Protein AF-K9S302-F1 (afdb_monomer_lite)

Secondary structure (DSSP, 8-state):
------------------EE-TTT--EE-TT-SB-TTT--B--------------HHHHHHHHHHHHHHHHHHH-S----------------

Structure (mmCIF, N/CA/C/O backbone):
data_AF-K9S302-F1
#
_entry.id   AF-K9S302-F1
#
loop_
_atom_site.group_PDB
_atom_site.id
_atom_site.type_symbol
_atom_site.label_atom_id
_atom_site.label_alt_id
_atom_site.label_comp_id
_atom_site.label_asym_id
_atom_site.label_entity_id
_atom_site.label_seq_id
_atom_site.pdbx_PDB_ins_code
_atom_site.Cartn_x
_atom_site.Cartn_y
_atom_site.Cartn_z
_atom_site.occupancy
_atom_site.B_iso_or_equiv
_atom_site.auth_seq_id
_atom_site.auth_comp_id
_atom_site.auth_asym_id
_atom_site.auth_atom_id
_atom_site.pdbx_PDB_model_num
ATOM 1 N N . MET A 1 1 ? -14.637 -1.187 64.565 1.00 60.59 1 MET A N 1
ATOM 2 C CA . MET A 1 1 ? -14.212 -1.774 63.272 1.00 60.59 1 MET A CA 1
ATOM 3 C C . MET A 1 1 ? -15.431 -2.455 62.661 1.00 60.59 1 MET A C 1
ATOM 5 O O . MET A 1 1 ? -16.092 -3.174 63.402 1.00 60.59 1 MET A O 1
ATOM 9 N N . PRO A 1 2 ? -15.775 -2.193 61.389 1.00 51.94 2 PRO A N 1
ATOM 10 C CA . PRO A 1 2 ? -15.525 -3.243 60.403 1.00 51.94 2 PRO A CA 1
ATOM 11 C C . PRO A 1 2 ? -14.970 -2.733 59.065 1.00 51.94 2 PRO A C 1
ATOM 13 O O . PRO A 1 2 ? -14.797 -1.544 58.827 1.00 51.94 2 PRO A O 1
ATOM 16 N N . ARG A 1 3 ? -14.574 -3.724 58.270 1.00 50.84 3 ARG A N 1
ATOM 17 C CA . ARG A 1 3 ? -13.577 -3.722 57.204 1.00 50.84 3 ARG A CA 1
ATOM 18 C C . ARG A 1 3 ? -14.043 -3.017 55.929 1.00 50.84 3 ARG A C 1
ATOM 20 O O . ARG A 1 3 ? -15.082 -3.375 55.387 1.00 50.84 3 ARG A O 1
ATOM 27 N N . LEU A 1 4 ? -13.198 -2.141 55.381 1.00 56.44 4 LEU A N 1
ATOM 28 C CA . LEU A 1 4 ? -13.215 -1.848 53.947 1.00 56.44 4 LEU A CA 1
ATOM 29 C C . LEU A 1 4 ? -12.664 -3.085 53.228 1.00 56.44 4 LEU A C 1
ATOM 31 O O . LEU A 1 4 ? -11.502 -3.456 53.397 1.00 56.44 4 LEU A O 1
ATOM 35 N N . SER A 1 5 ? -13.554 -3.781 52.530 1.00 61.28 5 SER A N 1
ATOM 36 C CA . SER A 1 5 ? -13.293 -5.017 51.804 1.00 61.28 5 SER A CA 1
ATOM 37 C C . SER A 1 5 ? -13.256 -4.739 50.305 1.00 61.28 5 SER A C 1
ATOM 39 O O . SER A 1 5 ? -14.090 -3.999 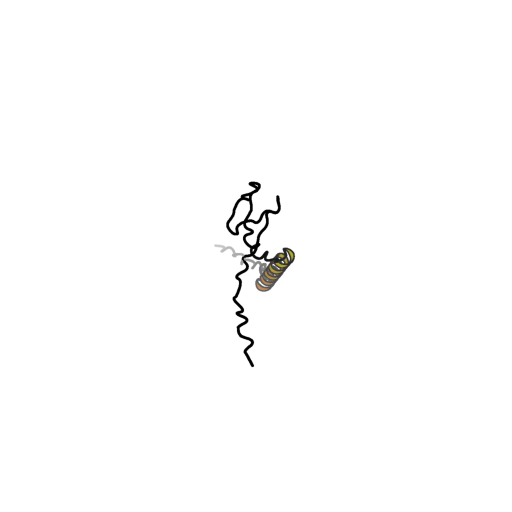49.796 1.00 61.28 5 SER A O 1
ATOM 41 N N . ASN A 1 6 ? -12.341 -5.449 49.646 1.00 58.97 6 ASN A N 1
ATOM 42 C CA . ASN A 1 6 ? -12.267 -5.746 48.218 1.00 58.97 6 ASN A CA 1
ATOM 43 C C . ASN A 1 6 ? -11.790 -4.615 47.295 1.00 58.97 6 ASN A C 1
ATOM 45 O O . ASN A 1 6 ? -12.450 -3.605 47.116 1.00 58.97 6 ASN A O 1
ATOM 49 N N . SER A 1 7 ? -10.563 -4.709 46.776 1.00 66.75 7 SER A N 1
ATOM 50 C CA . SER A 1 7 ? -10.121 -5.615 45.691 1.00 66.75 7 SER A CA 1
ATOM 51 C C . SER A 1 7 ? -10.284 -4.926 44.340 1.00 66.75 7 SER A C 1
ATOM 53 O O . SER A 1 7 ? -11.278 -5.0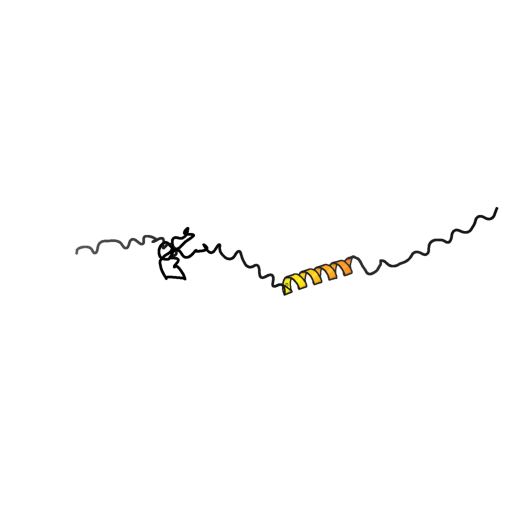79 43.636 1.00 66.75 7 SER A O 1
ATOM 55 N N . GLN A 1 8 ? -9.282 -4.109 44.014 1.00 66.62 8 GLN A N 1
ATOM 56 C CA . GLN A 1 8 ? -9.113 -3.540 42.685 1.00 66.62 8 GLN A CA 1
ATOM 57 C C . GLN A 1 8 ? -8.480 -4.620 41.806 1.00 66.62 8 GLN A C 1
ATOM 59 O O . GLN A 1 8 ? -7.268 -4.823 41.812 1.00 66.62 8 GLN A O 1
ATOM 64 N N . VAL A 1 9 ? -9.329 -5.369 41.105 1.00 60.00 9 VAL A N 1
ATOM 65 C CA . VAL A 1 9 ? -8.916 -6.347 40.097 1.00 60.00 9 VAL A CA 1
ATOM 66 C C . VAL A 1 9 ? -8.649 -5.591 38.797 1.00 60.00 9 VAL A C 1
ATOM 68 O O . VAL A 1 9 ? -9.577 -5.143 38.130 1.00 60.00 9 VAL A O 1
ATOM 71 N N . HIS A 1 10 ? -7.374 -5.432 38.442 1.00 59.56 10 HIS A N 1
ATOM 72 C CA . HIS A 1 10 ? -6.953 -4.886 37.152 1.00 59.56 10 HIS A CA 1
ATOM 73 C C . HIS A 1 10 ? -6.988 -6.019 36.119 1.00 59.56 10 HIS A C 1
ATOM 75 O O . HIS A 1 10 ? -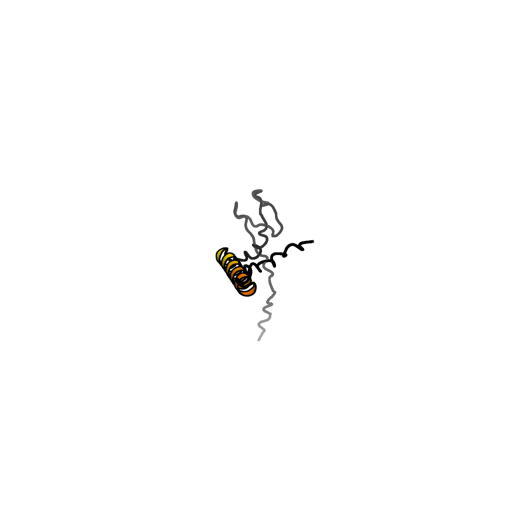6.002 -6.734 35.946 1.00 59.56 10 HIS A O 1
ATOM 81 N N . TYR A 1 11 ? -8.137 -6.233 35.474 1.00 70.56 11 TYR A N 1
ATOM 82 C CA . TYR A 1 11 ? -8.223 -7.144 34.334 1.00 70.56 11 TYR A CA 1
ATOM 83 C C . TYR A 1 11 ? -7.779 -6.409 33.063 1.00 70.56 11 TYR A C 1
ATOM 85 O O . TYR A 1 11 ? -8.126 -5.248 32.848 1.00 70.56 11 TYR A O 1
ATOM 93 N N . ALA A 1 12 ? -6.968 -7.071 32.241 1.00 72.25 12 ALA A N 1
ATOM 94 C CA . ALA A 1 12 ? -6.537 -6.527 30.963 1.00 72.25 12 ALA A CA 1
ATOM 95 C C . ALA A 1 12 ? -7.721 -6.566 29.985 1.00 72.25 12 ALA A C 1
ATOM 97 O O . ALA A 1 12 ? -8.118 -7.639 29.533 1.00 72.25 12 ALA A O 1
ATOM 98 N N . VAL A 1 13 ? -8.300 -5.402 29.687 1.00 67.25 13 VAL A N 1
ATOM 99 C CA . VAL A 1 13 ? -9.251 -5.247 28.582 1.00 67.25 13 VAL A CA 1
ATOM 100 C C . VAL A 1 13 ? -8.438 -5.283 27.293 1.00 67.25 13 VAL A C 1
ATOM 102 O O . VAL A 1 13 ? -7.616 -4.398 27.053 1.00 67.25 13 VAL A O 1
ATOM 105 N N . VAL A 1 14 ? -8.645 -6.312 26.475 1.00 67.69 14 VAL A N 1
ATOM 106 C CA . VAL A 1 14 ? -8.160 -6.315 25.094 1.00 67.69 14 VAL A CA 1
ATOM 107 C C . VAL A 1 14 ? -9.069 -5.367 24.321 1.00 67.69 14 VAL A C 1
ATOM 109 O O . VAL A 1 14 ? -10.212 -5.703 24.032 1.00 67.69 14 VAL A O 1
ATOM 112 N N . VAL A 1 15 ? -8.595 -4.146 24.082 1.00 66.00 15 VAL A N 1
ATOM 113 C CA . VAL A 1 15 ? -9.282 -3.183 23.218 1.00 66.00 15 VAL A CA 1
ATOM 114 C C . VAL A 1 15 ? -8.872 -3.520 21.791 1.00 66.00 15 VAL A C 1
ATOM 116 O O . VAL A 1 15 ? -7.734 -3.255 21.399 1.00 66.00 15 VAL A O 1
ATOM 119 N N . GLU A 1 16 ? -9.759 -4.174 21.043 1.00 70.19 16 GLU A N 1
ATOM 120 C CA . GLU A 1 16 ? -9.553 -4.354 19.608 1.00 70.19 16 GLU A CA 1
ATOM 121 C C . GLU A 1 16 ? -9.570 -2.982 18.916 1.00 70.19 16 GLU A C 1
ATOM 123 O O . GLU A 1 16 ? -10.314 -2.089 19.333 1.00 70.19 16 GLU A O 1
ATOM 128 N N . PRO A 1 17 ? -8.707 -2.759 17.912 1.00 64.38 17 PRO A N 1
ATOM 129 C CA . PRO A 1 17 ? -8.658 -1.485 17.215 1.00 64.38 17 PRO A CA 1
ATOM 130 C C . PRO A 1 17 ? -9.969 -1.272 16.452 1.00 64.38 17 PRO A C 1
ATOM 132 O O . PRO A 1 17 ? -10.236 -1.950 15.464 1.00 64.38 17 PRO A O 1
ATOM 135 N N . GLU A 1 18 ? -10.782 -0.316 16.904 1.00 73.44 18 GLU A N 1
ATOM 136 C CA . GLU A 1 18 ? -11.990 0.077 16.182 1.00 73.44 18 GLU A CA 1
ATOM 137 C C . GLU A 1 18 ? -11.591 0.812 14.899 1.00 73.44 18 GLU A C 1
ATOM 139 O O . GLU A 1 18 ? -11.118 1.952 14.923 1.00 73.44 18 GLU A O 1
ATOM 144 N N . MET A 1 19 ? -11.746 0.134 13.764 1.00 83.06 19 MET A N 1
ATOM 145 C CA . MET A 1 19 ? -11.663 0.755 12.448 1.00 83.06 19 MET A CA 1
ATOM 146 C C . MET A 1 19 ? -13.025 1.329 12.073 1.00 83.06 19 MET A C 1
ATOM 148 O O . MET A 1 19 ? -14.058 0.733 12.356 1.00 83.06 19 MET A O 1
ATOM 152 N N . PHE A 1 20 ? -13.038 2.493 11.431 1.00 88.50 20 PHE A N 1
ATOM 153 C CA . PHE A 1 20 ? -14.263 3.164 11.005 1.00 88.50 20 PHE A CA 1
ATOM 154 C C . PHE A 1 20 ? -14.266 3.321 9.491 1.00 88.50 20 PHE A C 1
ATOM 156 O O . PHE A 1 20 ? -13.226 3.495 8.865 1.00 88.50 20 PHE A O 1
ATOM 163 N N . CYS A 1 21 ? -15.448 3.262 8.890 1.00 90.31 21 CYS A N 1
ATOM 164 C CA . CYS A 1 21 ? -15.611 3.464 7.461 1.00 90.31 21 CYS A CA 1
ATOM 165 C C . CYS A 1 21 ? -15.404 4.935 7.100 1.00 90.31 21 CYS A C 1
ATOM 167 O O . CYS A 1 21 ? -16.211 5.772 7.497 1.00 90.31 21 CYS A O 1
ATOM 169 N N . ASP A 1 22 ? -14.427 5.243 6.250 1.00 88.88 22 ASP A N 1
ATOM 170 C CA . ASP A 1 22 ? -14.169 6.619 5.787 1.00 88.88 22 ASP A CA 1
ATOM 171 C C . ASP A 1 22 ? -15.348 7.242 5.024 1.00 88.88 22 ASP A C 1
ATOM 173 O O . ASP A 1 22 ? -15.472 8.459 4.914 1.00 88.88 22 ASP A O 1
ATOM 177 N N . HIS A 1 23 ? -16.245 6.404 4.504 1.00 90.62 23 HIS A N 1
ATOM 178 C CA . HIS A 1 23 ? -17.390 6.848 3.721 1.00 90.62 23 HIS A CA 1
ATOM 179 C C . HIS A 1 23 ? -18.625 7.201 4.559 1.00 90.62 23 HIS A C 1
ATOM 181 O O . HIS A 1 23 ? -19.446 8.000 4.111 1.00 90.62 23 HIS A O 1
ATOM 187 N N . CYS A 1 24 ? -18.814 6.579 5.728 1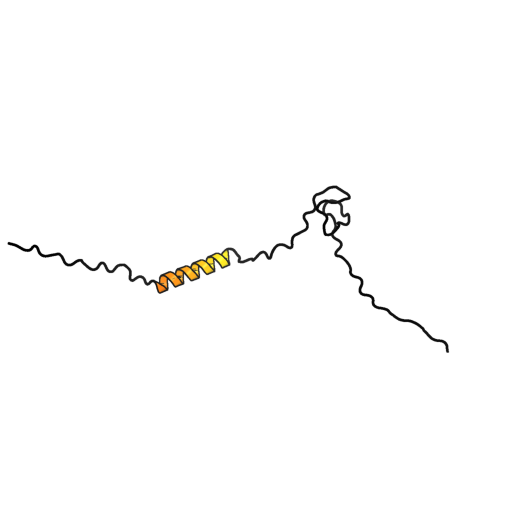.00 93.25 24 CYS A N 1
ATOM 188 C CA . CYS A 1 24 ? -20.036 6.764 6.526 1.00 93.25 24 CYS A CA 1
ATOM 189 C C . CYS A 1 24 ? -19.828 6.838 8.045 1.00 93.25 24 CYS A C 1
ATOM 191 O O . CYS A 1 24 ? -20.782 7.113 8.767 1.00 93.25 24 CYS A O 1
ATOM 193 N N . GLY A 1 25 ? -18.615 6.587 8.536 1.00 89.19 25 GLY A N 1
ATOM 194 C CA . GLY A 1 25 ? -18.268 6.620 9.956 1.00 89.19 25 GLY A CA 1
ATOM 195 C C . GLY A 1 25 ? -18.740 5.415 10.774 1.00 89.19 25 GLY A C 1
ATOM 196 O O . GLY A 1 25 ? -18.599 5.431 11.990 1.00 89.19 25 GLY A O 1
ATOM 197 N N . HIS A 1 26 ? -19.309 4.376 10.150 1.00 91.00 26 HIS A N 1
ATOM 198 C CA . HIS A 1 26 ? -19.706 3.159 10.866 1.00 91.00 26 HIS A CA 1
ATOM 199 C C . HIS A 1 26 ? -18.484 2.326 11.267 1.00 91.00 26 HIS A C 1
ATOM 201 O O . HIS A 1 26 ? -17.525 2.253 10.498 1.00 91.00 26 HIS A O 1
ATOM 207 N N . GLY A 1 27 ? -18.542 1.678 12.434 1.00 89.50 27 GLY A N 1
ATOM 208 C CA . GLY A 1 27 ? -17.525 0.720 12.864 1.00 89.50 27 GLY A CA 1
ATOM 209 C C . GLY A 1 27 ? -17.404 -0.427 11.862 1.00 89.50 27 GLY A C 1
ATOM 210 O O . GLY A 1 27 ? -18.401 -0.955 11.373 1.00 89.50 27 GLY A O 1
ATOM 211 N N . LEU A 1 28 ? -16.178 -0.770 11.510 1.00 89.19 28 LEU A N 1
ATOM 212 C CA . LEU A 1 28 ? -15.846 -1.841 10.593 1.00 89.19 28 LEU A CA 1
ATOM 213 C C . LEU A 1 28 ? -15.213 -2.990 11.368 1.00 89.19 28 LEU A C 1
ATOM 215 O O . LEU A 1 28 ? -14.512 -2.791 12.356 1.00 89.19 28 LEU A O 1
ATOM 219 N N . ASP A 1 29 ? -15.461 -4.197 10.881 1.00 83.50 29 ASP A N 1
ATOM 220 C CA . ASP A 1 29 ? -14.822 -5.397 11.400 1.00 83.50 29 ASP A CA 1
ATOM 221 C C . ASP A 1 29 ? -13.425 -5.532 10.775 1.00 83.50 29 ASP A C 1
ATOM 223 O O . ASP A 1 29 ? -13.270 -5.231 9.584 1.00 83.50 29 ASP A O 1
ATOM 227 N N . ALA A 1 30 ? -12.428 -5.988 11.540 1.00 75.31 30 ALA A N 1
ATOM 228 C CA . ALA A 1 30 ? -11.022 -6.065 11.113 1.00 75.31 30 ALA A CA 1
ATOM 229 C C . ALA A 1 30 ? -10.829 -6.823 9.787 1.00 75.31 30 ALA A C 1
ATOM 231 O O . ALA A 1 30 ? -9.990 -6.464 8.960 1.00 75.31 30 ALA A O 1
ATOM 232 N N . GLU A 1 31 ? -11.671 -7.829 9.558 1.00 77.62 31 GLU A N 1
ATOM 233 C CA . GLU A 1 31 ? -11.608 -8.716 8.395 1.00 77.62 31 GLU A CA 1
ATOM 234 C C . GLU A 1 31 ? -12.644 -8.354 7.310 1.00 77.62 31 GLU A C 1
ATOM 236 O O . GLU A 1 31 ? -12.802 -9.064 6.307 1.00 77.62 31 GLU A O 1
ATOM 241 N N . SER A 1 32 ? -13.386 -7.254 7.486 1.00 82.44 32 SER A N 1
ATOM 242 C CA . SER A 1 32 ? -14.422 -6.841 6.539 1.00 82.44 32 SER A CA 1
ATOM 243 C C . SER A 1 32 ? -13.823 -6.218 5.273 1.00 82.44 32 SER A C 1
ATOM 245 O O . SER A 1 32 ? -13.050 -5.266 5.309 1.00 82.44 32 SER A O 1
ATOM 247 N N . ARG A 1 33 ? -14.220 -6.750 4.111 1.00 86.69 33 ARG A N 1
ATOM 248 C CA . ARG A 1 33 ? -13.858 -6.202 2.785 1.00 86.69 33 ARG A CA 1
ATOM 249 C C . ARG A 1 33 ? -14.835 -5.138 2.282 1.00 86.69 33 ARG A C 1
ATOM 251 O O . ARG A 1 33 ? -14.586 -4.486 1.272 1.00 86.69 33 ARG A O 1
ATOM 258 N N . TYR A 1 34 ? -15.979 -5.008 2.949 1.00 91.56 34 TYR A N 1
ATOM 259 C CA . TYR A 1 34 ? -17.054 -4.084 2.607 1.00 91.56 34 TYR A CA 1
ATOM 260 C C . TYR A 1 34 ? -17.729 -3.598 3.885 1.00 91.56 34 TYR A C 1
ATOM 262 O O . TYR A 1 34 ? -17.926 -4.373 4.822 1.00 91.56 34 TYR A O 1
ATOM 270 N N . CYS A 1 35 ? -18.132 -2.333 3.902 1.00 92.06 35 CYS A N 1
ATOM 271 C CA . CYS A 1 35 ? -18.898 -1.768 4.998 1.00 92.06 35 CYS A CA 1
ATOM 272 C C . CYS A 1 35 ? -20.313 -2.357 5.014 1.00 92.06 35 CYS A C 1
ATOM 274 O O . CYS A 1 35 ? -21.064 -2.203 4.050 1.00 92.06 35 CYS A O 1
ATOM 276 N N . SER A 1 36 ? -20.706 -2.965 6.131 1.00 90.56 36 SER A N 1
ATOM 277 C CA . SER A 1 36 ? -22.054 -3.511 6.347 1.00 90.56 36 SER A CA 1
ATOM 278 C C . SER A 1 36 ? -23.156 -2.445 6.338 1.00 90.56 36 SER A C 1
ATOM 280 O O . SER A 1 36 ? -24.315 -2.767 6.095 1.00 90.56 36 SER A O 1
ATOM 282 N N . HIS A 1 37 ? -22.802 -1.181 6.584 1.00 93.56 37 HIS A N 1
ATOM 283 C CA . HIS A 1 37 ? -23.753 -0.077 6.666 1.00 93.56 37 HIS A CA 1
ATOM 284 C C . HIS A 1 37 ? -23.986 0.626 5.318 1.00 93.56 37 HIS A C 1
ATOM 286 O O . HIS A 1 37 ? -25.130 0.889 4.959 1.00 93.56 37 HIS A O 1
ATOM 292 N N . CYS A 1 38 ? -22.929 0.931 4.554 1.00 93.31 38 CYS A N 1
ATOM 293 C CA . CYS A 1 38 ? -23.048 1.681 3.293 1.00 93.31 38 CYS A CA 1
ATOM 294 C C . CYS A 1 38 ? -22.675 0.885 2.033 1.00 93.31 38 CYS A C 1
ATOM 296 O O . CYS A 1 38 ? -22.861 1.384 0.925 1.00 93.31 38 CYS A O 1
ATOM 298 N N . GLY A 1 39 ? -22.127 -0.3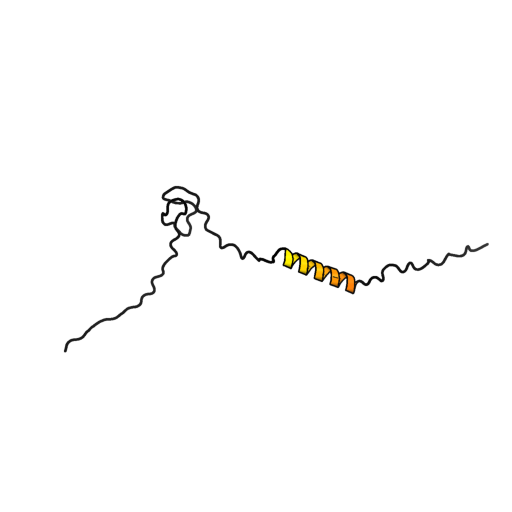25 2.176 1.00 90.38 39 GLY A N 1
ATOM 299 C CA . GLY A 1 39 ? -21.685 -1.161 1.058 1.00 90.38 39 GLY A CA 1
ATOM 300 C C . GLY A 1 39 ? -20.381 -0.712 0.391 1.00 90.38 39 GLY A C 1
ATOM 301 O O . GLY A 1 39 ? -19.956 -1.337 -0.579 1.00 90.38 39 GLY A O 1
ATOM 302 N N . HIS A 1 40 ? -19.729 0.348 0.885 1.00 91.62 40 HIS A N 1
ATOM 303 C CA . HIS A 1 40 ? -18.449 0.794 0.338 1.00 91.62 40 HIS A CA 1
ATOM 304 C C . HIS A 1 40 ? -17.366 -0.266 0.561 1.00 91.62 40 HIS A C 1
ATOM 306 O O . HIS A 1 40 ? -17.310 -0.877 1.630 1.00 91.62 40 HIS A O 1
ATOM 312 N N . ALA A 1 41 ? -16.518 -0.489 -0.442 1.00 89.19 41 ALA A N 1
ATOM 313 C CA . ALA A 1 41 ? -15.403 -1.418 -0.322 1.00 89.19 41 ALA A CA 1
ATOM 314 C C . ALA A 1 41 ? -14.387 -0.880 0.689 1.00 89.19 41 ALA A C 1
ATOM 316 O O . ALA A 1 41 ? -13.989 0.278 0.627 1.00 89.19 41 ALA A O 1
ATOM 317 N N . VAL A 1 42 ? -13.980 -1.734 1.614 1.00 86.81 42 VAL A N 1
ATOM 318 C CA . VAL A 1 42 ? -12.959 -1.441 2.612 1.00 86.81 42 VAL A CA 1
ATOM 319 C C . VAL A 1 42 ? -11.762 -2.279 2.221 1.00 86.81 42 VAL A C 1
ATOM 321 O O . VAL A 1 42 ? -11.824 -3.508 2.218 1.00 86.81 42 VAL A O 1
ATOM 324 N N . THR A 1 43 ? -10.675 -1.628 1.834 1.00 74.88 43 THR A N 1
ATOM 325 C CA . THR A 1 43 ? -9.402 -2.322 1.709 1.00 74.88 43 THR A CA 1
ATOM 326 C C . THR A 1 43 ? -8.856 -2.470 3.120 1.00 74.88 43 THR A C 1
ATOM 328 O O . THR A 1 43 ? -8.550 -1.444 3.728 1.00 74.88 43 THR A O 1
ATOM 331 N N . PRO A 1 44 ? -8.756 -3.693 3.685 1.00 67.00 44 PRO A N 1
ATOM 332 C CA . PRO A 1 44 ? -7.963 -3.861 4.887 1.00 67.00 44 PRO A CA 1
ATOM 333 C C . PRO A 1 44 ? -6.574 -3.376 4.502 1.00 67.00 44 PRO A C 1
ATOM 335 O O . PRO A 1 44 ? -5.963 -3.914 3.575 1.00 67.00 44 PRO A O 1
ATOM 338 N N . GLU A 1 45 ? -6.141 -2.280 5.116 1.00 62.78 45 GLU A N 1
ATOM 339 C CA . GLU A 1 45 ? -4.821 -1.716 4.900 1.00 62.78 45 GLU A CA 1
ATOM 340 C C . GLU A 1 45 ? -3.823 -2.799 5.316 1.00 62.78 45 GLU A C 1
ATOM 342 O O . GLU A 1 45 ? -3.443 -2.915 6.483 1.00 62.78 45 GLU A O 1
ATOM 347 N N . THR A 1 46 ? -3.410 -3.650 4.371 1.00 52.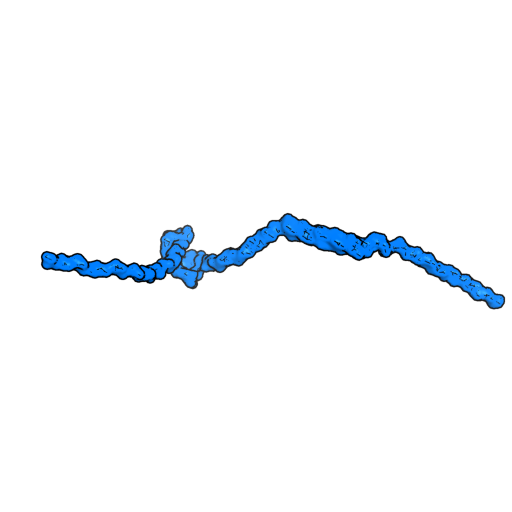28 46 THR A N 1
ATOM 348 C CA . THR A 1 46 ? -2.176 -4.412 4.490 1.00 52.28 46 THR A CA 1
ATOM 349 C C . THR A 1 46 ? -1.127 -3.351 4.707 1.00 52.28 46 THR A C 1
ATOM 351 O O . THR A 1 46 ? -0.768 -2.651 3.759 1.00 52.28 46 THR A O 1
ATOM 354 N N . ARG A 1 47 ? -0.761 -3.181 5.987 1.00 53.78 47 ARG A N 1
ATOM 355 C CA . ARG A 1 47 ? 0.267 -2.289 6.517 1.00 53.78 47 ARG A CA 1
ATOM 356 C C . ARG A 1 47 ? 1.205 -1.936 5.378 1.00 53.78 47 ARG A C 1
ATOM 358 O O . ARG A 1 47 ? 1.814 -2.891 4.893 1.00 53.78 47 ARG A O 1
ATOM 365 N N . PRO A 1 48 ? 1.308 -0.658 4.962 1.00 54.16 48 PRO A N 1
ATOM 366 C CA . PRO A 1 48 ? 2.104 -0.280 3.807 1.00 54.16 48 PRO A CA 1
ATOM 367 C C . PRO A 1 48 ? 3.455 -0.933 4.009 1.00 54.16 48 PRO A C 1
ATOM 369 O O . PRO A 1 48 ? 4.167 -0.615 4.970 1.00 54.16 48 PRO A O 1
ATOM 372 N N . GLU A 1 49 ? 3.691 -1.975 3.211 1.00 54.47 49 GLU A N 1
ATOM 373 C CA . GLU A 1 49 ? 4.844 -2.839 3.335 1.00 54.47 49 GLU A CA 1
ATOM 374 C C . GLU A 1 49 ? 5.996 -1.879 3.201 1.00 54.47 49 GLU A C 1
ATOM 376 O O . GLU A 1 49 ? 6.124 -1.258 2.148 1.00 54.47 49 GLU A O 1
ATOM 381 N N . LYS A 1 50 ? 6.660 -1.638 4.342 1.00 44.66 50 LYS A N 1
ATOM 382 C CA . LYS A 1 50 ? 7.756 -0.704 4.563 1.00 44.66 50 LYS A CA 1
ATOM 383 C C . LYS A 1 50 ? 8.179 -0.125 3.230 1.00 44.66 50 LYS A C 1
ATOM 385 O O . LYS A 1 50 ? 8.983 -0.755 2.545 1.00 44.66 50 LYS A O 1
ATOM 390 N N . SER A 1 51 ? 7.580 1.021 2.871 1.00 49.41 51 SER A N 1
ATOM 391 C CA . SER A 1 51 ? 8.046 1.844 1.766 1.00 49.41 51 SER A CA 1
ATOM 392 C C . SER A 1 51 ? 9.506 2.056 2.089 1.00 49.41 51 SER A C 1
ATOM 394 O O . SER A 1 51 ? 9.879 2.834 2.972 1.00 49.41 51 SER A O 1
ATOM 396 N N . SER A 1 52 ? 10.322 1.197 1.498 1.00 55.53 52 SER A N 1
ATOM 397 C CA . SER A 1 52 ? 11.747 1.226 1.627 1.00 55.53 52 SER A CA 1
ATOM 398 C C . SER A 1 52 ? 12.058 2.405 0.754 1.00 55.53 52 SER A C 1
ATOM 400 O O . SER A 1 52 ? 12.244 2.277 -0.449 1.00 55.53 52 SER A O 1
ATOM 402 N N . ARG A 1 53 ? 12.003 3.579 1.384 1.00 59.25 53 ARG A N 1
ATOM 403 C CA . ARG A 1 53 ? 12.591 4.818 0.918 1.00 59.25 53 ARG A CA 1
ATOM 404 C C . ARG A 1 53 ? 14.102 4.604 0.847 1.00 59.25 53 ARG A C 1
ATOM 406 O O . ARG A 1 53 ? 14.874 5.296 1.497 1.00 59.25 53 ARG A O 1
ATOM 413 N N . LEU A 1 54 ? 14.553 3.626 0.065 1.00 64.56 54 LEU A N 1
ATOM 414 C CA . LEU A 1 54 ? 15.696 3.913 -0.762 1.00 64.56 54 LEU A CA 1
ATOM 415 C C . LEU A 1 54 ? 15.155 4.973 -1.703 1.00 64.56 54 LEU A C 1
ATOM 417 O O . LEU A 1 54 ? 14.513 4.667 -2.707 1.00 64.56 54 LEU A O 1
ATOM 421 N N . ASP A 1 55 ? 15.310 6.224 -1.272 1.00 78.69 55 ASP A N 1
ATOM 422 C CA . ASP A 1 55 ? 15.083 7.371 -2.120 1.00 78.69 55 ASP A CA 1
ATOM 423 C C . ASP A 1 55 ? 15.731 7.051 -3.473 1.00 78.69 55 ASP A C 1
ATOM 425 O O . ASP A 1 55 ? 16.850 6.521 -3.503 1.00 78.69 55 ASP A O 1
ATOM 429 N N . PRO A 1 56 ? 15.059 7.320 -4.603 1.00 81.56 56 PRO A N 1
ATOM 430 C CA . PRO A 1 56 ? 15.611 7.013 -5.922 1.00 81.56 56 PRO A CA 1
ATOM 431 C C . PRO A 1 56 ? 17.015 7.618 -6.098 1.00 81.56 56 PRO A C 1
ATOM 433 O O . PRO A 1 56 ? 17.869 7.037 -6.765 1.00 81.56 56 PRO A O 1
ATOM 436 N N . ALA A 1 57 ? 17.294 8.726 -5.402 1.00 83.94 57 ALA A N 1
ATOM 437 C CA . ALA A 1 57 ? 18.619 9.322 -5.283 1.00 83.94 57 ALA A CA 1
ATOM 438 C C . ALA A 1 57 ? 19.659 8.405 -4.604 1.00 83.94 57 ALA A C 1
ATOM 440 O O . ALA A 1 57 ? 20.782 8.295 -5.091 1.00 83.94 57 ALA A O 1
ATOM 441 N N . THR A 1 58 ? 19.309 7.720 -3.513 1.00 86.25 58 THR A N 1
ATOM 442 C CA . THR A 1 58 ? 20.195 6.775 -2.810 1.00 86.25 58 THR A CA 1
ATOM 443 C C . THR A 1 58 ? 20.508 5.552 -3.669 1.00 86.25 58 THR A C 1
ATOM 445 O O . THR A 1 58 ? 21.653 5.100 -3.691 1.00 86.25 58 THR A O 1
ATOM 448 N N . LEU A 1 59 ? 19.523 5.041 -4.416 1.00 89.38 59 LEU A N 1
ATOM 449 C CA . LEU A 1 59 ? 19.734 3.926 -5.342 1.00 89.38 59 LEU A CA 1
ATOM 450 C C . LEU A 1 59 ? 20.698 4.316 -6.473 1.00 89.38 59 LEU A C 1
ATOM 452 O O . LEU A 1 59 ? 21.653 3.590 -6.748 1.00 89.38 59 LEU A O 1
ATOM 456 N N . LEU A 1 60 ? 20.492 5.488 -7.083 1.00 91.88 60 LEU A N 1
ATOM 457 C CA . LEU A 1 60 ? 21.383 6.015 -8.120 1.00 91.88 60 LEU A CA 1
ATOM 458 C C . LEU A 1 60 ? 22.800 6.256 -7.590 1.00 91.88 60 LEU A C 1
ATOM 460 O O . LEU A 1 60 ? 23.767 5.890 -8.258 1.00 91.88 60 LEU A O 1
ATOM 464 N N . ALA A 1 61 ? 22.932 6.814 -6.384 1.00 93.75 61 ALA A N 1
ATOM 465 C CA . ALA A 1 61 ? 24.228 7.032 -5.750 1.00 93.75 61 ALA A CA 1
ATOM 466 C C . ALA A 1 61 ? 24.979 5.711 -5.519 1.00 93.75 61 ALA A C 1
ATOM 468 O O . ALA A 1 61 ? 26.168 5.631 -5.818 1.00 93.75 61 ALA A O 1
ATOM 469 N N . ALA A 1 62 ? 24.293 4.662 -5.052 1.00 92.88 62 ALA A N 1
ATOM 470 C CA . ALA A 1 62 ? 24.897 3.346 -4.841 1.00 92.88 62 ALA A CA 1
ATOM 471 C C . ALA A 1 62 ? 25.366 2.698 -6.155 1.00 92.88 62 ALA A C 1
ATOM 473 O O . ALA A 1 62 ? 26.478 2.171 -6.217 1.00 92.88 62 ALA A O 1
ATOM 474 N N . ILE A 1 63 ? 24.557 2.780 -7.218 1.00 94.25 63 ILE A N 1
ATOM 475 C CA . ILE A 1 63 ? 24.924 2.272 -8.550 1.00 94.25 63 ILE A CA 1
ATOM 476 C C . ILE A 1 63 ? 26.125 3.047 -9.105 1.00 94.25 63 ILE A C 1
ATOM 478 O O . ILE A 1 63 ? 27.074 2.430 -9.584 1.00 94.25 63 ILE A O 1
ATOM 482 N N . ALA A 1 64 ? 26.125 4.380 -9.001 1.00 95.31 64 ALA A N 1
ATOM 483 C CA . ALA A 1 64 ? 27.235 5.216 -9.453 1.00 95.31 64 ALA A CA 1
ATOM 484 C C . ALA A 1 64 ? 28.538 4.881 -8.712 1.00 95.31 64 ALA A C 1
ATOM 486 O O . ALA A 1 64 ? 29.580 4.734 -9.349 1.00 95.31 64 ALA A O 1
ATOM 487 N N . LEU A 1 65 ? 28.474 4.694 -7.389 1.00 95.38 65 LEU A N 1
ATOM 488 C CA . LEU A 1 65 ? 29.631 4.297 -6.586 1.00 95.38 65 LEU A CA 1
ATOM 489 C C . LEU A 1 65 ? 30.156 2.915 -7.001 1.00 95.38 65 LEU A C 1
ATOM 491 O O . LEU A 1 65 ? 31.362 2.734 -7.151 1.00 95.38 65 LEU A O 1
ATOM 495 N N . GLY A 1 66 ? 29.251 1.957 -7.232 1.00 95.06 66 GLY A N 1
ATOM 496 C CA . GLY A 1 66 ? 29.593 0.612 -7.692 1.00 95.06 66 GLY A CA 1
ATOM 497 C C . GLY A 1 66 ? 30.243 0.602 -9.078 1.00 95.06 66 GLY A C 1
ATOM 498 O O . GLY A 1 66 ? 31.279 -0.032 -9.259 1.00 95.06 66 GLY A O 1
ATOM 499 N N . LEU A 1 67 ? 29.690 1.344 -10.042 1.00 93.44 67 LEU A N 1
ATOM 500 C CA . LEU A 1 67 ? 30.263 1.476 -11.386 1.00 93.44 67 LEU A CA 1
ATOM 501 C C . LEU A 1 67 ? 31.629 2.171 -11.359 1.00 93.44 67 LEU A C 1
ATOM 503 O O . LEU A 1 67 ? 32.541 1.745 -12.061 1.00 93.44 67 LEU A O 1
ATOM 507 N N . LEU A 1 68 ? 31.794 3.202 -10.529 1.00 93.50 68 LEU A N 1
ATOM 508 C CA . LEU A 1 68 ? 33.068 3.901 -10.369 1.00 93.50 68 LEU A CA 1
ATOM 509 C C . LEU A 1 68 ? 34.149 2.978 -9.781 1.00 93.50 68 LEU A C 1
ATOM 511 O O . LEU A 1 68 ? 35.276 2.962 -10.272 1.00 93.50 68 LEU A O 1
ATOM 515 N N . LEU A 1 69 ? 33.792 2.164 -8.782 1.00 93.81 69 LEU A N 1
ATOM 516 C CA . LEU A 1 69 ? 34.658 1.117 -8.232 1.00 93.81 69 LEU A CA 1
ATOM 517 C C . LEU A 1 69 ? 35.021 0.064 -9.285 1.00 93.81 69 LEU A C 1
ATOM 519 O O . LEU A 1 69 ? 36.188 -0.295 -9.394 1.00 93.81 69 LEU A O 1
ATOM 523 N N . LEU A 1 70 ? 34.057 -0.397 -10.087 1.00 91.69 70 LEU A N 1
ATOM 524 C CA . LEU A 1 70 ? 34.318 -1.353 -11.166 1.00 91.69 70 LEU A CA 1
ATOM 525 C C . LEU A 1 70 ? 35.302 -0.789 -12.196 1.00 91.69 70 LEU A C 1
ATOM 527 O O . LEU A 1 70 ? 36.283 -1.457 -12.505 1.00 91.69 70 LEU A O 1
ATOM 531 N N . MET A 1 71 ? 35.097 0.449 -12.655 1.00 86.75 71 MET A N 1
ATOM 532 C CA . MET A 1 71 ? 36.000 1.116 -13.604 1.00 86.75 71 MET A CA 1
ATOM 533 C C . MET A 1 71 ? 37.412 1.303 -13.031 1.00 86.75 71 MET A C 1
ATOM 535 O O . MET A 1 71 ? 38.399 1.151 -13.750 1.00 86.75 71 MET A O 1
ATOM 539 N N . ALA A 1 72 ? 37.522 1.600 -11.734 1.00 87.12 72 ALA A N 1
ATOM 540 C CA . ALA A 1 72 ? 38.808 1.713 -11.053 1.00 87.12 72 ALA A CA 1
ATOM 541 C C . ALA A 1 72 ? 39.531 0.359 -10.920 1.00 87.12 72 ALA A C 1
ATOM 543 O O . ALA A 1 72 ? 40.756 0.317 -10.993 1.00 87.12 72 ALA A O 1
ATOM 544 N N . LEU A 1 73 ? 38.789 -0.741 -10.746 1.00 85.19 73 LEU A N 1
ATOM 545 C CA . LEU A 1 73 ? 39.345 -2.092 -10.611 1.00 85.19 73 LEU A CA 1
ATOM 546 C C . LEU A 1 73 ? 39.696 -2.741 -11.956 1.00 85.19 73 LEU A C 1
ATOM 548 O O . LEU A 1 73 ? 40.642 -3.522 -12.012 1.00 85.19 73 LEU A O 1
ATOM 552 N N . THR A 1 74 ? 38.969 -2.434 -13.035 1.00 79.94 74 THR A N 1
ATOM 553 C CA . THR A 1 74 ? 39.289 -2.949 -14.378 1.00 79.94 74 THR A CA 1
ATOM 554 C C . THR A 1 74 ? 40.440 -2.202 -15.051 1.00 79.94 74 THR A C 1
ATOM 556 O O . THR A 1 74 ? 40.995 -2.723 -16.011 1.00 79.94 74 THR A O 1
ATOM 559 N N . GLY A 1 75 ? 40.815 -1.022 -14.539 1.00 67.38 75 GLY A N 1
ATOM 560 C CA . GLY A 1 75 ? 41.878 -0.172 -15.079 1.00 67.38 75 GLY A CA 1
ATOM 561 C C . GLY A 1 75 ? 41.580 0.362 -16.496 1.00 67.38 75 GLY A C 1
ATOM 562 O O . GLY A 1 75 ? 40.856 -0.260 -17.270 1.00 67.38 75 GLY A O 1
ATOM 563 N N . PRO A 1 76 ? 42.146 1.510 -16.905 1.00 64.88 76 PRO A N 1
ATOM 564 C CA . PRO A 1 76 ? 42.115 1.959 -18.304 1.00 64.88 76 PRO A CA 1
ATOM 565 C C . PRO A 1 76 ? 43.080 1.174 -19.225 1.00 64.88 76 PRO A C 1
ATOM 567 O O . PRO A 1 76 ? 43.300 1.551 -20.373 1.00 64.88 76 PRO A O 1
ATOM 570 N N . GLU A 1 77 ? 43.645 0.063 -18.753 1.00 58.72 77 GLU A N 1
ATOM 571 C CA . GLU A 1 77 ? 44.747 -0.686 -19.368 1.00 58.72 77 GLU A CA 1
ATOM 572 C C . GLU A 1 77 ? 44.242 -1.723 -20.399 1.00 58.72 77 GLU A C 1
ATOM 574 O O . GLU A 1 77 ? 44.711 -2.856 -20.440 1.00 58.72 77 GLU A O 1
ATOM 579 N N . ALA A 1 78 ? 43.244 -1.380 -21.219 1.00 53.41 78 ALA A N 1
ATOM 580 C CA . ALA A 1 78 ? 42.666 -2.297 -22.217 1.00 53.41 78 ALA A CA 1
ATOM 581 C C . ALA A 1 78 ? 42.822 -1.806 -23.665 1.00 53.41 78 ALA A C 1
ATOM 583 O O . ALA A 1 78 ? 42.059 -2.193 -24.549 1.00 53.41 78 ALA A O 1
ATOM 584 N N . PHE A 1 79 ? 43.819 -0.959 -23.929 1.00 50.38 79 PHE A N 1
ATOM 585 C CA . PHE A 1 79 ? 44.188 -0.604 -25.298 1.00 50.38 79 PHE A CA 1
ATOM 586 C C . PHE A 1 79 ? 45.704 -0.465 -25.462 1.00 50.38 79 PHE A C 1
ATOM 588 O O . PHE A 1 79 ? 46.212 0.579 -25.857 1.00 50.38 79 PHE A O 1
ATOM 595 N N . SER A 1 80 ? 46.443 -1.535 -25.163 1.00 47.59 80 SER A N 1
ATOM 596 C CA . SER A 1 80 ? 47.762 -1.735 -25.768 1.00 47.59 80 SER A CA 1
ATOM 597 C C . SER A 1 80 ? 47.571 -2.672 -26.963 1.00 47.59 80 SER A C 1
ATOM 599 O O . SER A 1 80 ? 47.494 -3.886 -26.764 1.00 47.59 80 SER A O 1
ATOM 601 N N . PRO A 1 81 ? 47.384 -2.161 -28.197 1.00 58.22 81 PRO A N 1
ATOM 602 C CA . PRO A 1 81 ? 47.438 -3.015 -29.370 1.00 58.22 81 PRO A CA 1
ATOM 603 C C . PRO A 1 81 ? 48.877 -3.516 -29.479 1.00 58.22 81 PRO A C 1
ATOM 605 O O . PRO A 1 81 ? 49.770 -2.773 -29.878 1.00 58.22 81 PRO A O 1
ATOM 608 N N . GLU A 1 82 ? 49.113 -4.764 -29.087 1.00 55.97 82 GLU A N 1
ATOM 609 C CA . GLU A 1 82 ? 50.369 -5.437 -29.386 1.00 55.97 82 GLU A CA 1
ATOM 610 C C . GLU A 1 82 ? 50.505 -5.454 -30.920 1.00 55.97 82 GLU A C 1
ATOM 612 O O . GLU A 1 82 ? 49.632 -6.009 -31.600 1.00 55.97 82 GLU A O 1
ATOM 617 N N . PRO A 1 83 ? 51.505 -4.772 -31.514 1.00 64.56 83 PRO A N 1
ATOM 618 C CA . PRO A 1 83 ? 51.670 -4.814 -32.954 1.00 64.56 83 PRO A CA 1
ATOM 619 C C . PRO A 1 83 ? 52.062 -6.245 -33.310 1.00 64.56 83 PRO A C 1
ATOM 621 O O . PRO A 1 83 ? 53.142 -6.710 -32.947 1.00 64.56 83 PRO A O 1
ATOM 624 N N . ALA A 1 84 ? 51.157 -6.954 -33.989 1.00 65.69 84 ALA A N 1
ATOM 625 C CA . ALA A 1 84 ? 51.410 -8.308 -34.454 1.00 65.69 84 ALA A CA 1
ATOM 626 C C . ALA A 1 84 ? 52.757 -8.350 -35.201 1.00 65.69 84 ALA A C 1
ATOM 628 O O . ALA A 1 84 ? 53.020 -7.460 -36.022 1.00 65.69 84 ALA A O 1
ATOM 629 N N . PRO A 1 85 ? 53.616 -9.356 -34.951 1.00 62.22 85 PRO A N 1
ATOM 630 C CA . PRO A 1 85 ? 54.848 -9.500 -35.701 1.00 62.22 85 PRO A CA 1
ATOM 631 C C . PRO A 1 85 ? 54.479 -9.723 -37.165 1.00 62.22 85 PRO A C 1
ATOM 633 O O . PRO A 1 85 ? 53.880 -10.735 -37.535 1.00 62.22 85 PRO A O 1
ATOM 636 N N . ILE A 1 86 ? 54.811 -8.732 -37.990 1.00 65.62 86 ILE A N 1
ATOM 637 C CA . ILE A 1 86 ? 54.679 -8.778 -39.440 1.00 65.62 86 ILE A CA 1
ATOM 638 C C . ILE A 1 86 ? 55.479 -10.000 -39.887 1.00 65.62 86 ILE A C 1
ATOM 640 O O . ILE A 1 86 ? 56.708 -10.008 -39.831 1.00 65.62 86 ILE A O 1
ATOM 644 N N . SER A 1 87 ? 54.771 -11.074 -40.227 1.00 63.28 87 SER A N 1
ATOM 645 C CA . SER A 1 87 ? 55.392 -12.313 -40.673 1.00 63.28 87 SER A CA 1
ATOM 646 C C . SER A 1 87 ? 56.167 -12.006 -41.948 1.00 63.28 87 SER A C 1
ATOM 648 O O . SER A 1 87 ? 55.581 -11.652 -42.971 1.00 63.28 87 SER A O 1
ATOM 650 N N . ALA A 1 88 ? 57.494 -12.081 -41.860 1.00 69.88 88 ALA A N 1
ATOM 651 C CA . ALA A 1 88 ? 58.372 -11.966 -43.010 1.00 69.88 88 ALA A CA 1
ATOM 652 C C . ALA A 1 88 ? 58.008 -13.063 -44.028 1.00 69.88 88 ALA A C 1
ATOM 654 O O . ALA A 1 88 ? 57.835 -14.219 -43.629 1.00 69.88 88 ALA A O 1
ATOM 655 N N . PRO A 1 89 ? 57.880 -12.749 -45.328 1.00 66.75 89 PRO A N 1
ATOM 656 C CA . PRO A 1 89 ? 57.675 -13.783 -46.328 1.00 66.75 89 PRO A CA 1
ATOM 657 C C . PRO A 1 89 ? 58.929 -14.662 -46.403 1.00 66.75 89 PRO A C 1
ATOM 659 O O . PRO A 1 89 ? 60.032 -14.159 -46.624 1.00 66.75 89 PRO A O 1
ATOM 662 N N . LEU A 1 90 ? 58.759 -15.977 -46.230 1.00 64.81 90 LEU A N 1
ATOM 663 C CA . LEU A 1 90 ? 59.758 -16.949 -46.667 1.00 64.81 90 LEU A CA 1
ATOM 664 C C . LEU A 1 90 ? 59.899 -16.803 -48.186 1.00 64.81 90 LEU A C 1
ATOM 666 O O . LEU A 1 90 ? 58.982 -17.134 -48.937 1.00 64.81 90 LEU A O 1
ATOM 670 N N . VAL A 1 91 ? 61.034 -16.264 -48.621 1.00 72.19 91 VAL A N 1
ATOM 671 C CA . VAL A 1 91 ? 61.439 -16.252 -50.028 1.00 72.19 91 VAL A CA 1
ATOM 672 C C . VAL A 1 91 ? 62.016 -17.641 -50.357 1.00 72.19 91 VAL A C 1
ATOM 674 O O . VAL A 1 91 ? 62.827 -18.124 -49.562 1.00 72.19 91 VAL A O 1
ATOM 677 N N . PRO A 1 92 ? 61.582 -18.302 -51.449 1.00 70.94 92 PRO A N 1
ATOM 678 C CA . PRO A 1 92 ? 62.091 -19.611 -51.869 1.00 70.94 92 PRO A CA 1
ATOM 679 C C . PRO A 1 92 ? 63.497 -19.557 -52.480 1.00 70.94 92 PRO A C 1
ATOM 681 O O . PRO A 1 92 ? 63.856 -18.511 -53.071 1.00 70.94 92 PRO A O 1
#

Foldseek 3Di:
DDDPDDDDDDDDDPDDDFDADPVPRHTDDLPDQADPPPRHGDDNPPPPPPPPPPPVVVVVVVVVVVVVVVDVVVDPPPDPPPPPPPDDDDDD

Radius of gyration: 36.89 Å; chains: 1; bounding box: 86×29×115 Å

pLDDT: mean 74.65, std 14.96, range [44.66, 95.38]

Sequence (92 aa):
MPRLSNSQVHYAVVVEPEMFCDHCGHGLDAESRYCSHCGHAVTPETRPEKSSRLDPATLLAAIALGLLLLMALTGPEAFSPEPAPISAPLVP